Protein AF-A0A7X0YIT6-F1 (afdb_monomer)

Organism: NCBI:txid1552123

Structure (mmCIF, N/CA/C/O backbone):
data_AF-A0A7X0YIT6-F1
#
_entry.id   AF-A0A7X0YIT6-F1
#
loop_
_atom_site.group_PDB
_atom_site.id
_atom_site.type_symbol
_atom_site.label_atom_id
_atom_site.label_alt_id
_atom_site.label_comp_id
_atom_site.label_asym_id
_atom_site.label_entity_id
_atom_site.label_seq_id
_atom_site.pdbx_PDB_ins_code
_atom_site.Cartn_x
_atom_site.Cartn_y
_atom_site.Cartn_z
_atom_site.occupancy
_atom_site.B_iso_or_equiv
_atom_site.auth_seq_id
_atom_site.auth_comp_id
_atom_site.auth_asym_id
_atom_site.auth_atom_id
_atom_site.pdbx_PDB_model_num
ATOM 1 N N . MET A 1 1 ? 2.151 8.929 19.435 1.00 46.81 1 MET A N 1
ATOM 2 C CA . MET A 1 1 ? 3.458 8.372 19.007 1.00 46.81 1 MET A CA 1
ATOM 3 C C . MET A 1 1 ? 3.455 6.870 18.695 1.00 46.81 1 MET A C 1
ATOM 5 O O . MET A 1 1 ? 4.327 6.451 17.956 1.00 46.81 1 MET A O 1
ATOM 9 N N . ASN A 1 2 ? 2.485 6.063 19.153 1.00 56.62 2 ASN A N 1
ATOM 10 C CA . ASN A 1 2 ? 2.490 4.606 18.907 1.00 56.62 2 ASN A CA 1
ATOM 11 C C . ASN A 1 2 ? 1.854 4.180 17.555 1.00 56.62 2 ASN A C 1
ATOM 13 O O . ASN A 1 2 ? 2.261 3.203 16.938 1.00 56.62 2 ASN A O 1
ATOM 17 N N . LEU A 1 3 ? 0.889 4.954 17.045 1.00 53.06 3 LEU A N 1
ATOM 18 C CA . LEU A 1 3 ? 0.099 4.615 15.848 1.00 53.06 3 LEU A CA 1
ATOM 19 C C . LEU A 1 3 ? 0.854 4.721 14.515 1.00 53.06 3 LEU A C 1
ATOM 21 O O . LEU A 1 3 ? 0.696 3.855 13.660 1.00 53.06 3 LEU A O 1
ATOM 25 N N . MET A 1 4 ? 1.709 5.735 14.340 1.00 51.47 4 MET A N 1
ATOM 26 C CA . MET A 1 4 ? 2.544 5.854 13.132 1.00 51.47 4 MET A CA 1
ATOM 27 C C . MET A 1 4 ? 3.524 4.687 12.999 1.00 51.47 4 MET A C 1
ATOM 29 O O . MET A 1 4 ? 3.726 4.183 11.900 1.00 51.47 4 MET A O 1
ATOM 33 N N . MET A 1 5 ? 4.102 4.231 14.113 1.00 58.12 5 MET A N 1
ATOM 34 C CA . MET A 1 5 ? 5.062 3.128 14.115 1.00 58.12 5 MET A CA 1
ATOM 35 C C . MET A 1 5 ? 4.377 1.794 13.792 1.00 58.12 5 MET A C 1
ATOM 37 O O . MET A 1 5 ? 4.880 1.022 12.982 1.00 58.12 5 MET A O 1
ATOM 41 N N . ILE A 1 6 ? 3.182 1.564 14.346 1.00 63.66 6 ILE A N 1
ATOM 42 C CA . ILE A 1 6 ? 2.346 0.404 14.009 1.00 63.66 6 ILE A CA 1
ATOM 43 C C . ILE A 1 6 ? 1.951 0.437 12.525 1.00 63.66 6 ILE A C 1
ATOM 45 O O . ILE A 1 6 ? 2.060 -0.578 11.841 1.00 63.66 6 ILE A O 1
ATOM 49 N N . GLY A 1 7 ? 1.566 1.603 11.998 1.00 58.69 7 GLY A N 1
ATOM 50 C CA . GLY A 1 7 ? 1.241 1.768 10.577 1.00 58.69 7 GLY A CA 1
ATOM 51 C C . GLY A 1 7 ? 2.417 1.512 9.659 1.00 58.69 7 GLY A C 1
ATOM 52 O O . GLY A 1 7 ? 2.263 0.853 8.636 1.00 58.69 7 GLY A O 1
ATOM 53 N N . PHE A 1 8 ? 3.604 1.956 10.060 1.00 60.19 8 PHE A N 1
ATOM 54 C CA . PHE A 1 8 ? 4.839 1.684 9.343 1.00 60.19 8 PHE A CA 1
ATOM 55 C C . PHE A 1 8 ? 5.180 0.185 9.342 1.00 60.19 8 PHE A C 1
ATOM 57 O O . PHE A 1 8 ? 5.490 -0.371 8.289 1.00 60.19 8 PHE A O 1
ATOM 64 N N . CYS A 1 9 ? 5.032 -0.504 10.479 1.00 66.25 9 CYS A N 1
ATOM 65 C CA . CYS A 1 9 ? 5.210 -1.957 10.562 1.00 66.25 9 CYS A CA 1
ATOM 66 C C . CYS A 1 9 ? 4.212 -2.719 9.676 1.00 66.25 9 CYS A C 1
ATOM 68 O O . CYS A 1 9 ? 4.613 -3.633 8.956 1.00 66.25 9 CYS A O 1
ATOM 70 N N . PHE A 1 10 ? 2.933 -2.330 9.674 1.00 65.00 10 PHE A N 1
ATOM 71 C CA . PHE A 1 10 ? 1.929 -2.937 8.796 1.00 65.00 10 PHE A CA 1
ATOM 72 C C . PHE A 1 10 ? 2.206 -2.656 7.317 1.00 65.00 10 PHE A C 1
ATOM 74 O O . PHE A 1 10 ? 2.106 -3.571 6.502 1.00 65.00 10 PHE A O 1
ATOM 81 N N . ALA A 1 11 ? 2.615 -1.434 6.968 1.00 63.97 1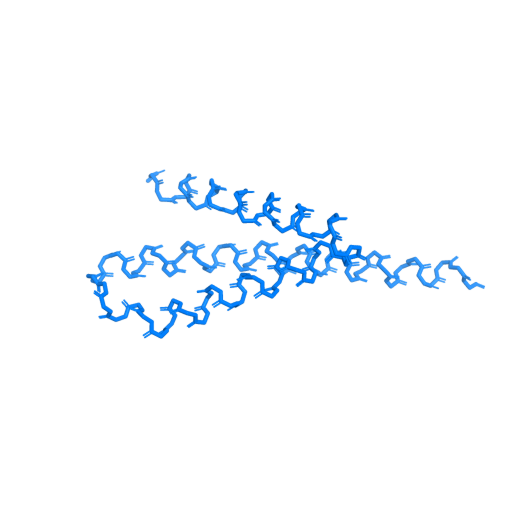1 ALA A N 1
ATOM 82 C CA . ALA A 1 11 ? 2.999 -1.084 5.603 1.00 63.97 11 ALA A CA 1
ATOM 83 C C . ALA A 1 11 ? 4.148 -1.972 5.102 1.00 63.97 11 ALA A C 1
ATOM 85 O O . ALA A 1 11 ? 4.076 -2.515 4.000 1.00 63.97 11 ALA A O 1
ATOM 86 N N . ILE A 1 12 ? 5.182 -2.168 5.930 1.00 69.81 12 ILE A N 1
ATOM 87 C CA . ILE A 1 12 ? 6.314 -3.050 5.620 1.00 69.81 12 ILE A CA 1
ATOM 88 C C . ILE A 1 12 ? 5.855 -4.503 5.482 1.00 69.81 12 ILE A C 1
ATOM 90 O O . ILE A 1 12 ? 6.267 -5.182 4.543 1.00 69.81 12 ILE A O 1
ATOM 94 N N . PHE A 1 13 ? 4.987 -4.980 6.377 1.00 73.94 13 PHE A N 1
ATOM 95 C CA . PHE A 1 13 ? 4.478 -6.348 6.336 1.00 73.94 13 PHE A CA 1
ATOM 96 C C . PHE A 1 13 ? 3.678 -6.627 5.055 1.00 73.94 13 PHE A C 1
ATOM 98 O O . PHE A 1 13 ? 3.980 -7.577 4.334 1.00 73.94 13 PHE A O 1
ATOM 105 N N . PHE A 1 14 ? 2.713 -5.767 4.714 1.00 69.69 14 PHE A N 1
ATOM 106 C CA . PHE A 1 14 ? 1.933 -5.893 3.478 1.00 69.69 14 PHE A CA 1
ATOM 107 C C . PHE A 1 14 ? 2.795 -5.731 2.224 1.00 69.69 14 PHE A C 1
ATOM 109 O O . PHE A 1 14 ? 2.553 -6.404 1.216 1.00 69.69 14 PHE A O 1
ATOM 116 N N . PHE A 1 15 ? 3.828 -4.890 2.279 1.00 67.69 15 PHE A N 1
ATOM 117 C CA . PHE A 1 15 ? 4.798 -4.762 1.199 1.00 67.69 15 PHE A CA 1
ATOM 118 C C . PHE A 1 15 ? 5.618 -6.046 1.008 1.00 67.69 15 PHE A C 1
ATOM 120 O O . PHE A 1 15 ? 5.721 -6.540 -0.114 1.00 67.69 15 PHE A O 1
ATOM 127 N N . ALA A 1 16 ? 6.138 -6.635 2.088 1.00 71.00 16 ALA A N 1
ATOM 128 C CA . ALA A 1 16 ? 6.871 -7.900 2.044 1.00 71.00 16 ALA A CA 1
ATOM 129 C C . ALA A 1 16 ? 5.988 -9.054 1.540 1.00 71.00 16 ALA A C 1
ATOM 131 O O . ALA A 1 16 ? 6.422 -9.854 0.711 1.00 71.00 16 ALA A O 1
ATOM 132 N N . LEU A 1 17 ? 4.723 -9.102 1.964 1.00 73.44 17 LEU A N 1
ATOM 133 C CA . LEU A 1 17 ? 3.757 -10.087 1.479 1.00 73.44 17 LEU A CA 1
ATOM 134 C C . LEU A 1 17 ? 3.498 -9.921 -0.027 1.00 73.44 17 LEU A C 1
ATOM 136 O O . LEU A 1 17 ? 3.559 -10.886 -0.789 1.00 73.44 17 LEU A O 1
ATOM 140 N N . SER A 1 18 ? 3.291 -8.679 -0.475 1.00 69.25 18 SER A N 1
ATOM 141 C CA . SER A 1 18 ? 3.127 -8.344 -1.897 1.00 69.25 18 SER A CA 1
ATOM 142 C C . SER A 1 18 ? 4.373 -8.700 -2.714 1.00 69.25 18 SER A C 1
ATOM 144 O O . SER A 1 18 ? 4.259 -9.136 -3.860 1.00 69.25 18 SER A O 1
ATOM 146 N N . PHE A 1 19 ? 5.562 -8.576 -2.115 1.00 68.56 19 PHE A N 1
ATOM 147 C CA . PHE A 1 19 ? 6.832 -8.980 -2.712 1.00 68.56 19 PHE A CA 1
ATOM 148 C C . PHE A 1 19 ? 6.922 -10.492 -2.937 1.00 68.56 19 PHE A C 1
ATOM 150 O O . PHE A 1 19 ? 7.284 -10.933 -4.031 1.00 68.56 19 PHE A O 1
ATOM 157 N N . ILE A 1 20 ? 6.533 -11.288 -1.940 1.00 72.00 20 ILE A N 1
ATOM 158 C CA . ILE A 1 20 ? 6.491 -12.753 -2.043 1.00 72.00 20 ILE A CA 1
ATOM 159 C C . ILE A 1 20 ? 5.501 -13.183 -3.134 1.00 72.00 20 ILE A C 1
ATOM 161 O O . ILE A 1 20 ? 5.862 -13.947 -4.030 1.00 72.00 20 ILE A O 1
ATOM 165 N N . ILE A 1 21 ? 4.284 -12.631 -3.121 1.00 71.19 21 ILE A N 1
ATOM 166 C CA . ILE A 1 21 ? 3.237 -12.948 -4.106 1.00 71.19 21 ILE A CA 1
ATOM 167 C C . ILE A 1 21 ? 3.681 -12.562 -5.524 1.00 71.19 21 ILE A C 1
ATOM 169 O O . ILE A 1 21 ? 3.457 -13.308 -6.475 1.00 71.19 21 ILE A O 1
ATOM 173 N N . SER A 1 22 ? 4.373 -11.435 -5.681 1.00 70.69 22 SER A N 1
ATOM 174 C CA . SER A 1 22 ? 4.924 -11.001 -6.969 1.00 70.69 22 SER A CA 1
ATOM 175 C C . SER A 1 22 ? 5.992 -11.939 -7.501 1.00 70.69 22 SER A C 1
ATOM 177 O O . SER A 1 22 ? 5.971 -12.289 -8.684 1.00 70.69 22 SER A O 1
ATOM 179 N N . LYS A 1 23 ? 6.892 -12.400 -6.629 1.00 68.56 23 LYS A N 1
ATOM 180 C CA . LYS A 1 23 ? 7.911 -13.385 -6.994 1.00 68.56 23 LYS A CA 1
ATOM 181 C C . LYS A 1 23 ? 7.303 -14.725 -7.396 1.00 68.56 23 LYS A C 1
ATOM 183 O O . LYS A 1 23 ? 7.775 -15.315 -8.364 1.00 68.56 23 LYS A O 1
ATOM 188 N N . MET A 1 24 ? 6.251 -15.173 -6.713 1.00 70.50 24 MET A N 1
ATOM 189 C CA . MET A 1 24 ? 5.553 -16.418 -7.049 1.00 70.50 24 MET A CA 1
ATOM 190 C C . MET A 1 24 ? 4.716 -16.297 -8.331 1.00 70.50 24 MET A C 1
ATOM 192 O O . MET A 1 24 ? 4.731 -17.200 -9.161 1.00 70.50 24 MET A O 1
ATOM 196 N N . GLY A 1 25 ? 4.023 -15.173 -8.524 1.00 67.19 25 GLY A N 1
ATOM 197 C CA . GLY A 1 25 ? 3.122 -14.953 -9.659 1.00 67.19 25 GLY A CA 1
ATOM 198 C C . GLY A 1 25 ? 3.786 -14.416 -10.930 1.00 67.19 25 GLY A C 1
ATOM 199 O O . GLY A 1 25 ? 3.101 -14.265 -11.936 1.00 67.19 25 GLY A O 1
ATOM 200 N N . LYS A 1 26 ? 5.087 -14.074 -10.901 1.00 72.31 26 LYS A N 1
ATOM 201 C CA . LYS A 1 26 ? 5.790 -13.313 -11.964 1.00 72.31 26 LYS A CA 1
ATOM 202 C C . LYS A 1 26 ? 5.062 -12.021 -12.374 1.00 72.31 26 LYS A C 1
ATO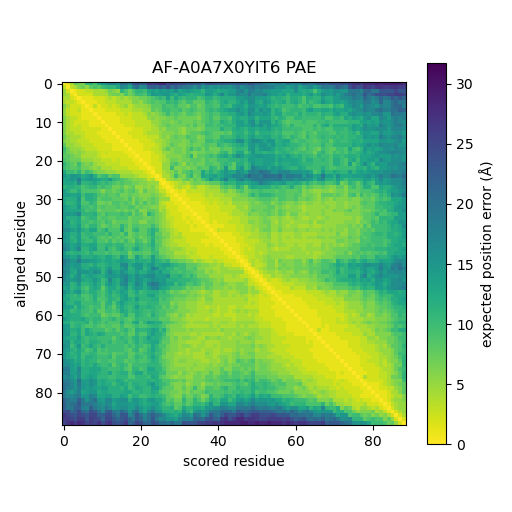M 204 O O . LYS A 1 26 ? 5.258 -11.501 -13.471 1.00 72.31 26 LYS A O 1
ATOM 209 N N . LEU A 1 27 ? 4.223 -11.499 -11.487 1.00 69.12 27 LEU A N 1
ATOM 210 C CA . LEU A 1 27 ? 3.445 -10.286 -11.689 1.00 69.12 27 LEU A CA 1
ATOM 211 C C . LEU A 1 27 ? 4.184 -9.110 -11.060 1.00 69.12 27 LEU A C 1
ATOM 213 O O . LEU A 1 27 ? 4.886 -9.307 -10.069 1.00 69.12 27 LEU A O 1
ATOM 217 N N . PRO A 1 28 ? 4.047 -7.883 -11.575 1.00 69.88 28 PRO A N 1
ATOM 218 C CA . PRO A 1 28 ? 4.759 -6.753 -11.004 1.00 69.88 28 PRO A CA 1
ATOM 219 C C . PRO A 1 28 ? 4.300 -6.459 -9.568 1.00 69.88 28 PRO A C 1
ATOM 221 O O . PRO A 1 28 ? 3.103 -6.334 -9.309 1.00 69.88 28 PRO A O 1
ATOM 224 N N . ILE A 1 29 ? 5.265 -6.298 -8.653 1.00 70.31 29 ILE A N 1
ATOM 225 C CA . ILE A 1 29 ? 5.047 -6.027 -7.216 1.00 70.31 29 ILE A CA 1
ATOM 226 C C . ILE A 1 29 ? 4.047 -4.901 -6.976 1.00 70.31 29 ILE A C 1
ATOM 228 O O . ILE A 1 29 ? 3.223 -4.981 -6.068 1.00 70.31 29 ILE A O 1
ATOM 232 N N . TYR A 1 30 ? 4.108 -3.864 -7.809 1.00 70.19 30 TYR A N 1
ATOM 233 C CA . TYR A 1 30 ? 3.309 -2.664 -7.632 1.00 70.19 30 TYR A CA 1
ATOM 234 C C . TYR A 1 30 ? 1.817 -2.916 -7.891 1.00 70.19 30 TYR A C 1
ATOM 236 O O . TYR A 1 30 ? 0.996 -2.382 -7.156 1.00 70.19 30 TYR A O 1
ATOM 244 N N . TRP A 1 31 ? 1.451 -3.774 -8.852 1.00 68.94 31 TRP A N 1
ATOM 245 C CA . TRP A 1 31 ? 0.046 -4.130 -9.107 1.00 68.94 31 TRP A CA 1
ATOM 246 C C . TRP A 1 31 ? -0.539 -4.974 -7.981 1.00 68.94 31 TRP A C 1
ATOM 248 O O . TRP A 1 31 ? -1.672 -4.753 -7.565 1.00 68.94 31 TRP A O 1
ATOM 258 N N . ILE A 1 32 ? 0.248 -5.915 -7.459 1.00 74.12 32 ILE A N 1
ATOM 259 C CA . ILE A 1 32 ? -0.179 -6.766 -6.345 1.00 74.12 32 ILE A CA 1
ATOM 260 C C . ILE A 1 32 ? -0.352 -5.932 -5.078 1.00 74.12 32 ILE A C 1
ATOM 262 O O . ILE A 1 32 ? -1.378 -6.040 -4.412 1.00 74.12 32 ILE A O 1
ATOM 266 N N . SER A 1 33 ? 0.615 -5.059 -4.789 1.00 71.19 33 SER A N 1
ATOM 267 C CA . SER A 1 33 ? 0.550 -4.140 -3.654 1.00 71.19 33 SER A CA 1
ATOM 268 C C . SER A 1 33 ? -0.647 -3.192 -3.766 1.00 71.19 33 SER A C 1
AT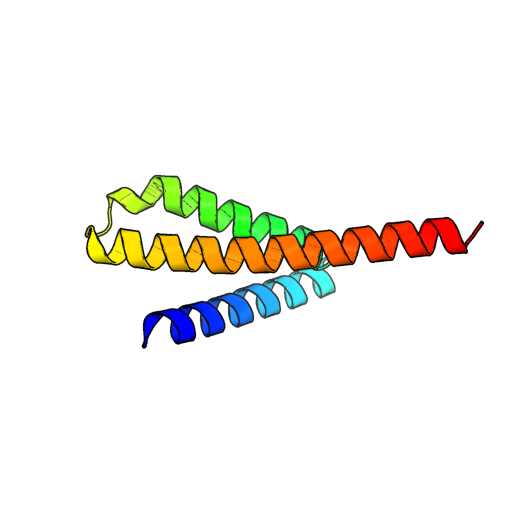OM 270 O O . SER A 1 33 ? -1.365 -2.997 -2.788 1.00 71.19 33 SER A O 1
ATOM 272 N N . LEU A 1 34 ? -0.927 -2.659 -4.961 1.00 71.25 34 LEU A N 1
ATOM 273 C CA . LEU A 1 34 ? -2.097 -1.816 -5.210 1.00 71.25 34 LEU A CA 1
ATOM 274 C C . LEU A 1 34 ? -3.401 -2.578 -4.946 1.00 71.25 34 LEU A C 1
ATOM 276 O O . LEU A 1 34 ? -4.206 -2.138 -4.132 1.00 71.25 34 LEU A O 1
ATOM 280 N N . CYS A 1 35 ? -3.588 -3.750 -5.561 1.00 72.56 35 CYS A N 1
ATOM 281 C CA . CYS A 1 35 ? -4.800 -4.551 -5.381 1.00 72.56 35 CYS A CA 1
ATOM 282 C C . CYS A 1 35 ? -5.016 -4.979 -3.924 1.00 72.56 35 CYS A C 1
ATOM 284 O O . CYS A 1 35 ? -6.133 -4.862 -3.420 1.00 72.56 35 CYS A O 1
ATOM 286 N N . ALA A 1 36 ? -3.969 -5.442 -3.235 1.00 74.06 36 ALA A N 1
ATOM 287 C CA . ALA A 1 36 ? -4.071 -5.875 -1.845 1.00 74.06 36 ALA A CA 1
ATOM 288 C C . ALA A 1 36 ? -4.469 -4.714 -0.920 1.00 74.06 36 ALA A C 1
ATOM 290 O O . ALA A 1 36 ? -5.384 -4.858 -0.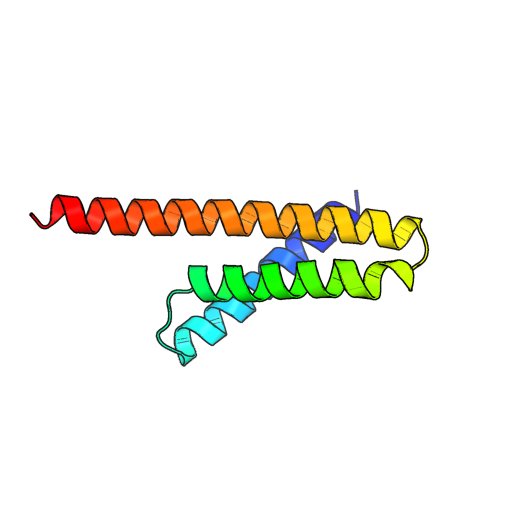111 1.00 74.06 36 ALA A O 1
ATOM 291 N N . ASN A 1 37 ? -3.842 -3.544 -1.077 1.00 74.69 37 ASN A N 1
ATOM 292 C CA . ASN A 1 37 ? -4.112 -2.388 -0.221 1.00 74.69 37 ASN A CA 1
ATOM 293 C C . ASN A 1 37 ? -5.449 -1.711 -0.542 1.00 74.69 37 ASN A C 1
ATOM 295 O O . ASN A 1 37 ? -6.164 -1.318 0.376 1.00 74.69 37 ASN A O 1
ATOM 299 N N . THR A 1 38 ? -5.845 -1.634 -1.815 1.00 74.50 38 THR A N 1
ATOM 300 C CA . THR A 1 38 ? -7.187 -1.168 -2.193 1.00 74.50 38 THR A CA 1
ATOM 301 C C . THR A 1 38 ? -8.270 -2.120 -1.682 1.00 74.50 38 THR A C 1
ATOM 303 O O . THR A 1 38 ? -9.283 -1.660 -1.157 1.00 74.50 38 THR A O 1
ATOM 306 N N . GLY A 1 39 ? -8.050 -3.437 -1.764 1.00 75.25 39 GLY A N 1
ATOM 307 C CA . GLY A 1 39 ? -8.959 -4.438 -1.202 1.00 75.25 39 GLY A CA 1
ATOM 308 C C . GLY A 1 39 ? -9.089 -4.322 0.317 1.00 75.25 39 GLY A C 1
ATOM 309 O O . GLY A 1 39 ? -10.201 -4.340 0.842 1.00 75.25 39 GLY A O 1
ATOM 310 N N . PHE A 1 40 ? -7.972 -4.118 1.019 1.00 75.69 40 PHE A N 1
ATOM 311 C CA . PHE A 1 40 ? -7.964 -3.906 2.467 1.00 75.69 40 PHE A CA 1
ATOM 312 C C . PHE A 1 40 ? -8.683 -2.606 2.863 1.00 75.69 40 PHE A C 1
ATOM 314 O O . PHE A 1 40 ? -9.475 -2.598 3.804 1.00 75.69 40 PHE A O 1
ATOM 321 N N . PHE A 1 41 ? -8.488 -1.526 2.097 1.00 77.38 41 PHE A N 1
ATOM 322 C CA . PHE A 1 41 ? -9.186 -0.252 2.288 1.00 77.38 41 PHE A CA 1
ATOM 323 C C . PHE A 1 41 ? -10.705 -0.388 2.098 1.00 77.38 41 PHE A C 1
ATOM 325 O O . PHE A 1 41 ? -11.482 0.097 2.919 1.00 77.38 41 PHE A O 1
ATOM 332 N N . LEU A 1 42 ? -11.141 -1.093 1.050 1.00 76.62 42 LEU A N 1
ATOM 333 C CA . LEU A 1 42 ? -12.557 -1.374 0.788 1.00 76.62 42 LEU A CA 1
ATOM 334 C C . LEU A 1 42 ? -13.186 -2.242 1.882 1.00 76.62 42 LEU A C 1
ATOM 336 O O . LEU A 1 42 ? -14.265 -1.919 2.374 1.00 76.62 42 LEU A O 1
ATOM 340 N N . ALA A 1 43 ? -12.505 -3.311 2.301 1.00 75.25 43 ALA A N 1
ATOM 341 C CA . ALA A 1 43 ? -12.960 -4.151 3.406 1.00 75.25 43 ALA A CA 1
ATOM 342 C C . ALA A 1 43 ? -13.092 -3.341 4.705 1.00 75.25 43 ALA A C 1
ATOM 344 O O . ALA A 1 43 ? -14.072 -3.486 5.435 1.00 75.25 43 ALA A O 1
ATOM 345 N N . PHE A 1 44 ? -12.151 -2.429 4.958 1.00 77.19 44 PHE A N 1
ATOM 346 C CA . PHE A 1 44 ? -12.213 -1.533 6.103 1.00 77.19 44 PHE A CA 1
ATOM 347 C C . PHE A 1 44 ? -13.381 -0.537 6.025 1.00 77.19 44 PHE A C 1
ATOM 349 O O . PHE A 1 44 ? -14.034 -0.300 7.035 1.00 77.19 44 PHE A O 1
ATOM 356 N N . LEU A 1 45 ? -13.710 0.005 4.848 1.00 76.31 45 LEU A N 1
ATOM 357 C CA . LEU A 1 45 ? -14.899 0.854 4.685 1.00 76.31 45 LEU A CA 1
ATOM 358 C C . LEU A 1 45 ? -16.205 0.098 4.972 1.00 76.31 45 LEU A C 1
ATOM 360 O O . LEU A 1 45 ? -17.142 0.684 5.513 1.00 76.31 45 LEU A O 1
ATOM 364 N N . LEU A 1 46 ? -16.262 -1.195 4.637 1.00 78.06 46 LEU A N 1
ATOM 365 C CA . LEU A 1 46 ? -17.442 -2.037 4.851 1.00 78.06 46 LEU A CA 1
ATOM 366 C C . LEU A 1 46 ? -17.595 -2.484 6.313 1.00 78.06 46 LEU A C 1
ATOM 368 O O . LEU A 1 46 ? -18.707 -2.481 6.836 1.00 78.06 46 LEU A O 1
ATOM 372 N N . VAL A 1 47 ? -16.496 -2.849 6.982 1.00 74.94 47 VAL A N 1
ATOM 373 C CA . VAL A 1 47 ? -16.520 -3.435 8.340 1.00 74.94 47 VAL A CA 1
ATOM 374 C C . VAL A 1 47 ? -16.164 -2.420 9.434 1.00 74.94 47 VAL A C 1
ATOM 376 O O . VAL A 1 47 ? -16.408 -2.661 10.611 1.00 74.94 47 VAL A O 1
ATOM 379 N N . GLY A 1 48 ? -15.656 -1.239 9.075 1.00 64.19 48 GLY A N 1
ATOM 380 C CA . GLY A 1 48 ? -15.171 -0.224 10.015 1.00 64.19 48 GLY A CA 1
ATOM 381 C C . GLY A 1 48 ? -16.199 0.210 11.062 1.00 64.19 48 GLY A C 1
ATOM 382 O O . GLY A 1 48 ? -15.821 0.506 12.189 1.00 64.19 48 GLY A O 1
ATOM 383 N N . ARG A 1 49 ? -17.496 0.176 10.725 1.00 70.25 49 ARG A N 1
ATOM 384 C CA . ARG A 1 49 ? -18.601 0.519 11.642 1.00 70.25 49 ARG A CA 1
ATOM 385 C C . ARG A 1 49 ? -18.811 -0.484 12.782 1.00 70.25 49 ARG A C 1
ATOM 387 O O . ARG A 1 49 ? -19.564 -0.189 13.700 1.00 70.25 49 ARG A O 1
ATOM 394 N N . ALA A 1 50 ? -18.182 -1.658 12.719 1.00 77.56 50 ALA A N 1
ATOM 395 C CA . ALA A 1 50 ? -18.195 -2.640 13.801 1.00 77.56 50 ALA A CA 1
ATOM 396 C C . ALA A 1 50 ? -17.154 -2.337 14.896 1.00 77.56 50 ALA A C 1
ATOM 398 O O . ALA A 1 50 ? -17.156 -2.994 15.935 1.00 77.56 50 ALA A O 1
ATOM 399 N N . PHE A 1 51 ? -16.257 -1.370 14.670 1.00 74.00 51 PHE A N 1
ATOM 400 C CA . PHE A 1 51 ? -15.230 -0.979 15.630 1.00 74.00 51 PHE A CA 1
ATOM 401 C C . PHE A 1 51 ? -15.646 0.267 16.427 1.00 74.00 51 PHE A C 1
ATOM 403 O O . PHE A 1 51 ? -16.387 1.102 15.911 1.00 74.00 51 PHE A O 1
ATOM 410 N N . PRO A 1 52 ? -15.141 0.431 17.664 1.00 77.81 52 PRO A N 1
ATOM 411 C CA . PRO A 1 52 ? -15.288 1.673 18.423 1.00 77.81 52 PRO A CA 1
ATOM 412 C C . PRO A 1 52 ? -14.719 2.876 17.656 1.00 77.81 52 PRO A C 1
ATOM 414 O O . PRO A 1 52 ? -13.704 2.735 16.967 1.00 77.81 52 PRO A O 1
ATOM 417 N N . GLU A 1 53 ? -15.321 4.057 17.822 1.00 78.75 53 GLU A N 1
ATOM 418 C CA . GLU A 1 53 ? -15.003 5.272 17.046 1.00 78.75 53 GLU A CA 1
ATOM 419 C C . GLU A 1 53 ? -13.503 5.615 17.046 1.00 78.75 53 GLU A C 1
ATOM 421 O O . GLU A 1 53 ? -12.915 5.838 15.986 1.00 78.75 53 GLU A O 1
ATOM 426 N N . ASP A 1 54 ? -12.841 5.542 18.204 1.00 75.19 54 ASP A N 1
ATOM 427 C CA . ASP A 1 54 ? -11.404 5.823 18.330 1.00 75.19 54 ASP A CA 1
ATOM 428 C C . ASP A 1 54 ? -10.534 4.855 17.511 1.00 75.19 54 ASP A C 1
ATOM 430 O O . ASP A 1 54 ? -9.545 5.243 16.883 1.00 75.19 54 ASP A O 1
ATOM 434 N N . SER A 1 55 ? -10.920 3.576 17.485 1.00 74.19 55 SER A N 1
ATOM 435 C CA . SER A 1 55 ? -10.217 2.538 16.721 1.00 74.19 55 SER A CA 1
ATOM 436 C C . SER A 1 55 ? -10.477 2.687 15.226 1.00 74.19 55 SER A C 1
ATOM 438 O O . SER A 1 55 ? -9.583 2.455 14.413 1.00 74.19 55 SER A O 1
ATOM 440 N N . GLN A 1 56 ? -11.683 3.118 14.859 1.00 75.56 56 GLN A N 1
ATOM 441 C CA . GLN A 1 56 ? -12.072 3.354 13.478 1.00 75.56 56 GLN A CA 1
ATOM 442 C C . GLN A 1 56 ? -11.283 4.522 12.872 1.00 75.56 56 GLN A C 1
ATOM 444 O O . GLN A 1 56 ? -10.741 4.393 11.775 1.00 75.56 56 GLN A O 1
ATOM 449 N N . ILE A 1 57 ? -11.139 5.628 13.604 1.00 77.75 57 ILE A N 1
ATOM 450 C CA . ILE A 1 57 ? -10.349 6.789 13.174 1.00 77.75 57 ILE A CA 1
ATOM 451 C C . ILE A 1 57 ? -8.869 6.406 13.034 1.00 77.75 57 ILE A C 1
ATOM 453 O O . ILE A 1 57 ? -8.237 6.692 12.015 1.00 77.75 57 ILE A O 1
ATOM 457 N N . ALA A 1 58 ? -8.322 5.705 14.028 1.00 75.06 58 ALA A N 1
ATOM 458 C CA . ALA A 1 58 ? -6.943 5.231 14.017 1.00 75.06 58 ALA A CA 1
ATOM 459 C C . ALA A 1 58 ? -6.636 4.318 12.816 1.00 75.06 58 ALA A C 1
ATOM 461 O O . ALA A 1 58 ? -5.660 4.544 12.097 1.00 75.06 58 ALA A O 1
ATOM 462 N N . LEU A 1 59 ? -7.482 3.314 12.571 1.00 74.12 59 LEU A N 1
ATOM 463 C CA . LEU A 1 59 ? -7.346 2.388 11.445 1.00 74.12 59 LEU A CA 1
ATOM 464 C C . LEU A 1 59 ? -7.581 3.080 10.097 1.00 74.12 59 LEU A C 1
ATOM 466 O O . LEU A 1 59 ? -6.923 2.737 9.116 1.00 74.12 59 LEU A O 1
ATOM 470 N N . PHE A 1 60 ? -8.459 4.083 10.041 1.00 78.50 60 PHE A N 1
ATOM 471 C CA . PHE A 1 60 ? -8.668 4.882 8.837 1.00 78.50 60 PHE A CA 1
ATOM 472 C C . PHE A 1 60 ? -7.399 5.644 8.446 1.00 78.50 60 PHE A C 1
ATOM 474 O O . PHE A 1 60 ? -6.942 5.518 7.311 1.00 78.50 60 PHE A O 1
ATOM 481 N N . TYR A 1 61 ? -6.774 6.363 9.385 1.00 75.75 61 TYR A N 1
ATOM 482 C CA . TYR A 1 61 ? -5.510 7.063 9.126 1.00 75.75 61 TYR A CA 1
ATOM 483 C C . TYR A 1 61 ? -4.373 6.105 8.762 1.00 75.75 61 TYR A C 1
ATOM 485 O O . TYR A 1 61 ? -3.574 6.411 7.876 1.00 75.75 61 TYR A O 1
ATOM 493 N N . LEU A 1 62 ? -4.323 4.934 9.403 1.00 75.62 62 LEU A N 1
ATOM 494 C CA . LEU A 1 62 ? -3.375 3.870 9.075 1.00 75.62 62 LEU A CA 1
ATOM 495 C C . LEU A 1 62 ? -3.505 3.449 7.606 1.00 75.62 62 LEU A C 1
ATOM 497 O O . LEU A 1 62 ? -2.536 3.475 6.848 1.00 75.62 62 LEU A O 1
ATOM 501 N N . ASN A 1 63 ? -4.728 3.111 7.203 1.00 78.06 63 ASN A N 1
ATOM 502 C CA . ASN A 1 63 ? -5.055 2.648 5.863 1.00 78.06 63 ASN A CA 1
ATOM 503 C C . ASN A 1 63 ? -4.819 3.734 4.810 1.00 78.06 63 ASN A C 1
ATOM 505 O O . ASN A 1 63 ? -4.324 3.442 3.723 1.00 78.06 63 ASN A O 1
ATOM 509 N N . LEU A 1 64 ? -5.108 4.991 5.141 1.00 78.19 64 LEU A N 1
ATOM 510 C CA . LEU A 1 64 ? -4.876 6.135 4.264 1.00 78.19 64 LEU A CA 1
ATOM 511 C C . LEU A 1 64 ? -3.373 6.394 4.063 1.00 78.19 64 LEU A C 1
ATOM 513 O O . LEU A 1 64 ? -2.936 6.656 2.940 1.00 78.19 64 LEU A O 1
ATOM 517 N N . GLY A 1 65 ? -2.566 6.233 5.116 1.00 74.69 65 GLY A N 1
ATOM 518 C CA . GLY A 1 65 ? -1.105 6.291 5.033 1.00 74.69 65 GLY A CA 1
ATOM 519 C C . GLY A 1 65 ? -0.520 5.183 4.154 1.00 74.69 65 GLY A C 1
ATOM 520 O O . GLY A 1 65 ? 0.280 5.461 3.257 1.00 74.69 65 GLY A O 1
ATOM 521 N N . ILE A 1 66 ? -0.968 3.939 4.351 1.00 75.31 66 ILE A N 1
ATOM 522 C CA . ILE A 1 66 ? -0.531 2.790 3.545 1.00 75.31 66 ILE A CA 1
ATOM 523 C C . ILE A 1 66 ? -0.930 2.979 2.074 1.00 75.31 66 ILE A C 1
ATOM 525 O O . ILE A 1 66 ? -0.089 2.839 1.187 1.00 75.31 66 ILE A O 1
ATOM 529 N N . LEU A 1 67 ? -2.181 3.364 1.803 1.00 77.69 67 LEU A N 1
ATOM 530 C CA . LEU A 1 67 ? -2.677 3.603 0.445 1.00 77.69 67 LEU A CA 1
ATOM 531 C C . LEU A 1 67 ? -1.868 4.691 -0.271 1.00 77.69 67 LEU A C 1
ATOM 533 O O . LEU A 1 67 ? -1.486 4.514 -1.426 1.00 77.69 67 LEU A O 1
ATOM 537 N N . THR A 1 68 ? -1.554 5.787 0.422 1.00 77.81 68 THR A N 1
ATOM 538 C CA . THR A 1 68 ? -0.747 6.885 -0.133 1.00 77.81 68 THR A CA 1
ATOM 539 C C . THR A 1 68 ? 0.642 6.399 -0.541 1.00 77.81 68 THR A C 1
ATOM 541 O O . THR A 1 68 ? 1.094 6.664 -1.654 1.00 77.81 68 THR A O 1
ATOM 544 N N . PHE A 1 69 ? 1.310 5.629 0.322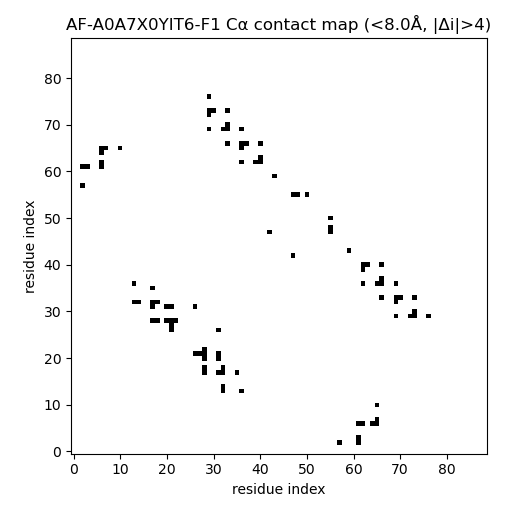 1.00 75.88 69 PHE A N 1
ATOM 545 C CA . PHE A 1 69 ? 2.630 5.073 0.026 1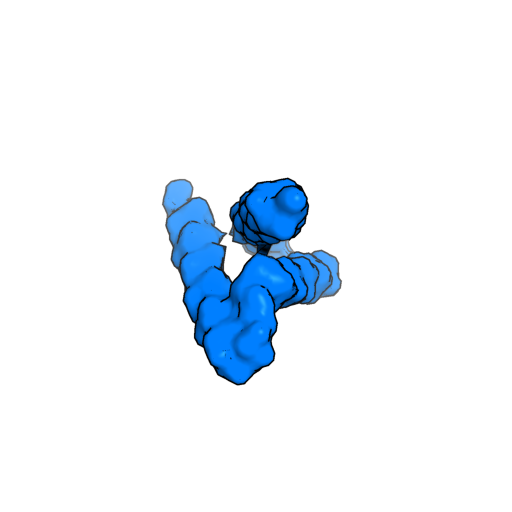.00 75.88 69 PHE A CA 1
ATOM 546 C C . PHE A 1 69 ? 2.604 4.128 -1.185 1.00 75.88 69 PHE A C 1
ATOM 548 O O . PHE A 1 69 ? 3.490 4.167 -2.040 1.00 75.88 69 PHE A O 1
ATOM 555 N N . VAL A 1 70 ? 1.557 3.310 -1.294 1.00 73.88 70 VAL A N 1
ATOM 556 C CA . VAL A 1 70 ? 1.362 2.375 -2.408 1.00 73.88 70 VAL A CA 1
ATOM 557 C C . VAL A 1 70 ? 1.080 3.115 -3.716 1.00 73.88 70 VAL A C 1
ATOM 559 O O . VAL A 1 70 ? 1.637 2.744 -4.747 1.00 73.88 70 VAL A O 1
ATOM 562 N N . LEU A 1 71 ? 0.283 4.188 -3.688 1.00 77.62 71 LEU A N 1
ATOM 563 C CA . LEU A 1 71 ? 0.030 5.034 -4.858 1.00 77.62 71 LEU A CA 1
ATOM 564 C C . LEU A 1 71 ? 1.309 5.714 -5.357 1.00 77.62 71 LEU A C 1
ATOM 566 O O . LEU A 1 71 ? 1.556 5.725 -6.562 1.00 77.62 71 LEU A O 1
ATOM 570 N N . ILE A 1 72 ? 2.152 6.217 -4.450 1.00 79.62 72 ILE A N 1
ATOM 571 C CA . ILE A 1 72 ? 3.461 6.787 -4.807 1.00 79.62 72 ILE A CA 1
ATOM 572 C C . ILE A 1 72 ? 4.341 5.718 -5.469 1.00 79.62 72 ILE A C 1
ATOM 574 O O . ILE A 1 72 ? 4.913 5.963 -6.530 1.00 79.62 72 ILE A O 1
ATOM 578 N N . GLN A 1 73 ? 4.414 4.510 -4.900 1.00 72.94 73 GLN A N 1
ATOM 579 C CA . GLN A 1 73 ? 5.165 3.407 -5.508 1.00 72.94 73 GLN A CA 1
ATOM 580 C C . GLN A 1 73 ? 4.619 3.001 -6.882 1.00 72.94 73 GLN A C 1
ATOM 582 O O . GLN A 1 73 ? 5.399 2.761 -7.805 1.00 72.94 73 GLN A O 1
ATOM 587 N N . ALA A 1 74 ? 3.296 2.939 -7.041 1.00 76.38 74 ALA A N 1
ATOM 588 C CA . ALA A 1 74 ? 2.660 2.630 -8.315 1.00 76.38 74 ALA A CA 1
ATOM 589 C C . ALA A 1 74 ? 2.963 3.708 -9.365 1.00 76.38 74 ALA A C 1
ATOM 591 O O . ALA A 1 74 ? 3.319 3.367 -10.492 1.00 76.38 74 ALA A O 1
ATOM 592 N N . ALA A 1 75 ? 2.906 4.989 -8.989 1.00 78.81 75 ALA A N 1
ATOM 593 C CA . ALA A 1 75 ? 3.246 6.110 -9.861 1.00 78.81 75 ALA A CA 1
ATOM 594 C C . ALA A 1 75 ? 4.720 6.071 -10.300 1.00 78.81 75 ALA A C 1
ATOM 596 O O . ALA A 1 75 ? 5.008 6.210 -11.488 1.00 78.81 75 ALA A O 1
ATOM 597 N N . LEU A 1 76 ? 5.649 5.807 -9.374 1.00 79.56 76 LEU A N 1
ATOM 598 C CA . LEU A 1 76 ? 7.075 5.648 -9.686 1.00 79.56 76 LEU A CA 1
ATOM 599 C C . LEU A 1 76 ? 7.334 4.431 -10.589 1.00 79.56 76 LEU A C 1
ATOM 601 O O . LEU A 1 76 ? 8.119 4.519 -11.532 1.00 79.56 76 LEU A O 1
ATOM 605 N N . GLY A 1 77 ? 6.645 3.312 -10.347 1.00 73.56 77 GLY A N 1
ATOM 606 C CA . GLY A 1 77 ? 6.720 2.117 -11.191 1.00 73.56 77 GLY A CA 1
ATOM 607 C C . GLY A 1 77 ? 6.210 2.361 -12.615 1.00 73.56 77 GLY A C 1
ATOM 608 O O . GLY A 1 77 ? 6.857 1.956 -13.583 1.00 73.56 77 GLY A O 1
ATOM 609 N N . LEU A 1 78 ? 5.089 3.075 -12.753 1.00 78.56 78 LEU A N 1
ATOM 610 C CA . LEU A 1 78 ? 4.528 3.498 -14.040 1.00 78.56 78 LEU A CA 1
ATOM 611 C C . LEU A 1 78 ? 5.460 4.460 -14.779 1.00 78.56 78 LEU A C 1
ATOM 613 O O . LEU A 1 78 ? 5.718 4.261 -15.965 1.00 78.56 78 LEU A O 1
ATOM 617 N N . ALA A 1 79 ? 6.006 5.459 -14.081 1.00 80.62 79 ALA A N 1
ATOM 618 C CA . ALA A 1 79 ? 6.966 6.400 -14.647 1.00 80.62 79 ALA A CA 1
ATOM 619 C C . ALA A 1 79 ? 8.223 5.678 -15.153 1.00 80.62 79 ALA A C 1
ATOM 621 O O . ALA A 1 79 ? 8.648 5.908 -16.282 1.00 80.62 79 ALA A O 1
ATOM 622 N N . HIS A 1 80 ? 8.775 4.744 -14.370 1.00 78.12 80 HIS A N 1
ATOM 623 C CA . HIS A 1 80 ? 9.920 3.937 -14.790 1.00 78.12 80 HIS A CA 1
ATOM 624 C C . HIS A 1 80 ? 9.603 3.087 -16.030 1.00 78.12 80 HIS A C 1
ATOM 626 O O . HIS A 1 80 ? 10.408 3.016 -16.957 1.00 78.12 80 HIS A O 1
ATOM 632 N N . TRP A 1 81 ? 8.421 2.466 -16.084 1.00 76.06 81 TRP A N 1
ATOM 633 C CA . TRP A 1 81 ? 7.997 1.686 -17.248 1.00 76.06 81 TRP A CA 1
ATOM 634 C C . TRP A 1 81 ? 7.820 2.550 -18.504 1.00 76.06 81 TRP A C 1
ATOM 636 O O . TRP A 1 81 ? 8.289 2.164 -19.576 1.00 76.06 81 TRP A O 1
ATOM 646 N N . LEU A 1 82 ? 7.195 3.726 -18.374 1.00 79.00 82 LEU A N 1
ATOM 647 C CA . LEU A 1 82 ? 7.030 4.688 -19.465 1.00 79.00 82 LEU A CA 1
ATOM 648 C C . LEU A 1 82 ? 8.384 5.188 -19.972 1.00 79.00 82 LEU A C 1
ATOM 650 O O . LEU A 1 82 ? 8.639 5.122 -21.170 1.00 79.00 82 LEU A O 1
ATOM 654 N N . LEU A 1 83 ? 9.278 5.607 -19.072 1.00 77.44 83 LEU A N 1
ATOM 655 C CA . LEU A 1 83 ? 10.628 6.056 -19.422 1.00 77.44 83 LEU A CA 1
ATOM 656 C C . LEU A 1 83 ? 11.426 4.957 -20.124 1.00 77.44 83 LEU A C 1
ATOM 658 O O . LEU A 1 83 ? 12.059 5.222 -21.143 1.00 77.44 83 LEU A O 1
ATOM 662 N N . LYS A 1 84 ? 11.344 3.711 -19.640 1.00 72.19 84 LYS A N 1
ATOM 663 C CA . LYS A 1 84 ? 11.988 2.570 -20.296 1.00 72.19 84 LYS A CA 1
ATOM 664 C C . LYS A 1 84 ? 11.446 2.369 -21.712 1.00 72.19 84 LYS A C 1
ATOM 666 O O . LYS A 1 84 ? 12.232 2.222 -22.640 1.00 72.19 84 LYS A O 1
ATOM 671 N N . LYS A 1 85 ? 10.124 2.409 -21.911 1.00 67.62 85 LYS A N 1
ATOM 672 C CA . LYS A 1 85 ? 9.516 2.291 -23.249 1.00 67.62 85 LYS A CA 1
ATOM 673 C C . LYS A 1 85 ? 9.936 3.418 -24.194 1.00 67.62 85 LYS A C 1
ATOM 675 O O . LYS A 1 85 ? 10.162 3.151 -25.368 1.00 67.62 85 LYS A O 1
ATOM 680 N N . THR A 1 86 ? 10.048 4.643 -23.691 1.00 69.00 86 THR A N 1
ATOM 681 C CA . THR A 1 86 ? 10.441 5.812 -24.488 1.00 69.00 86 THR A CA 1
ATOM 682 C C . THR A 1 86 ? 11.927 5.794 -24.847 1.00 69.00 86 THR A C 1
ATOM 684 O O . THR A 1 86 ? 12.273 6.166 -25.958 1.00 69.00 86 THR A O 1
ATOM 687 N N . ALA A 1 87 ? 12.796 5.312 -23.953 1.00 60.62 87 ALA A N 1
ATOM 688 C CA . ALA A 1 87 ? 14.241 5.222 -24.186 1.00 60.62 87 ALA A CA 1
ATOM 689 C C . ALA A 1 87 ? 14.668 4.038 -25.077 1.00 60.62 87 ALA A C 1
ATOM 691 O O . ALA A 1 87 ? 15.814 3.985 -25.505 1.00 60.62 87 ALA A O 1
ATOM 692 N N . THR A 1 88 ? 13.773 3.077 -25.337 1.00 52.84 88 THR A N 1
ATOM 693 C CA . THR A 1 88 ? 14.044 1.935 -26.237 1.00 52.84 88 THR A CA 1
ATOM 694 C C . THR A 1 88 ? 13.536 2.179 -27.670 1.00 52.84 88 THR A C 1
ATOM 696 O O . THR A 1 88 ? 13.386 1.228 -28.436 1.00 52.84 88 THR A O 1
ATOM 699 N N . ARG A 1 89 ? 13.216 3.430 -28.019 1.00 46.50 89 ARG A N 1
ATOM 700 C CA . ARG A 1 89 ? 12.852 3.881 -29.369 1.00 46.50 89 ARG A CA 1
ATOM 701 C C . ARG A 1 89 ? 14.008 4.658 -29.978 1.00 46.50 89 ARG A C 1
ATOM 703 O O . ARG A 1 89 ? 14.188 4.514 -31.203 1.00 46.50 89 ARG A O 1
#

Solvent-accessible surface area (backbone atoms only — not comparable to full-atom values): 4811 Å² total; per-residue (Å²): 128,67,64,66,56,51,34,51,52,49,42,51,49,51,48,54,51,19,46,53,52,17,68,75,6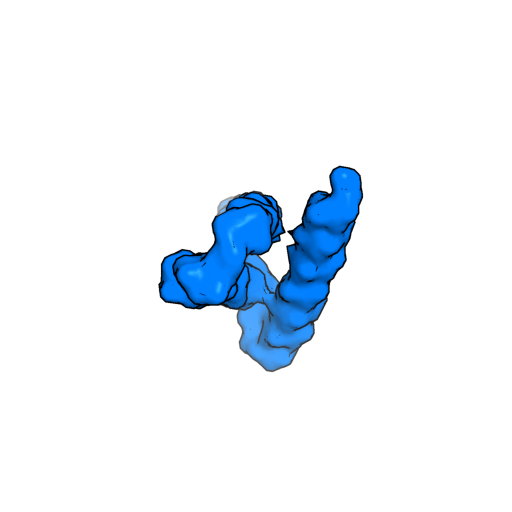5,75,42,62,42,52,60,47,36,41,51,53,46,52,50,51,48,51,52,43,70,71,53,37,82,82,45,59,70,73,57,33,54,53,51,49,55,36,47,52,5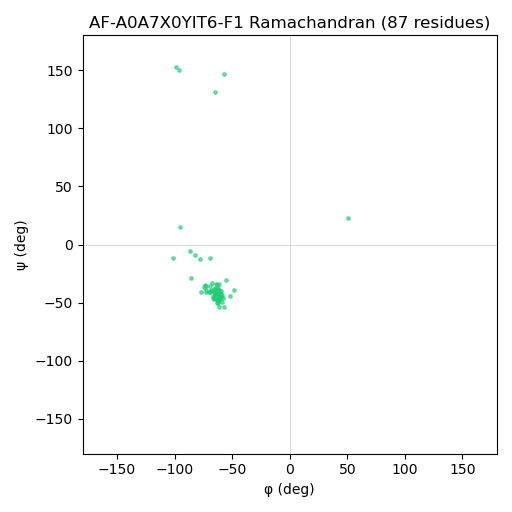2,43,45,50,55,41,50,52,50,35,52,52,52,49,50,52,52,51,51,51,60,62,73,76,110

Sequence (89 aa):
MNLMMIG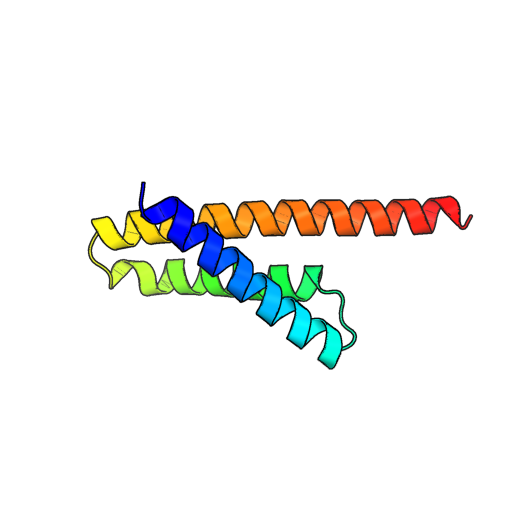FCFAIFFFALSFIISKMGKLPIYWISLCANTGFFLAFLLVGRAFPEDSQIALFYLNLGILTFVLIQAALGLAHWLLKKTATR

Foldseek 3Di:
DVLVVVLVVVLVVLLVVLVVVCVVVVHDSLVSLQVVLVVVLVVCVVCLVVDDPVVSVSVNVSSVVSNVVSVVVNVVVVVVVVVVVVVVD

pLDDT: mean 71.46, std 7.35, range [46.5, 80.62]

Secondary structure (DSSP, 8-state):
-HHHHHHHHHHHHHHHHHHHHHHHHT--HHHHHHHHHHHHHHHHHHHGGGS-HHHHHHHHHHHHHHHHHHHHHHHHHHHHHHHHHHHT-

Radius of gyration: 15.41 Å; Cα contacts (8 Å, |Δi|>4): 50; chains: 1; bounding box: 33×25×48 Å

Mean predicted aligned error: 8.93 Å